Protein AF-A0A6G5QHL6-F1 (afdb_monomer)

Organism: NCBI:txid1032067

Sequence (136 aa):
MRKFLFFAIFVSAFGFDIDDLDKGMDALRKEDYKTAFEIFHIGCEADDALACEELGMMYVNNEVPSELDAREQKAKIGLEYFLKSCEKLEYMNACDDIVSLKGEFMPLFGAEIFNRASKKYDELLTEFKSDTNTSE

Radius of gyration: 18.55 Å; Cα contacts (8 Å, |Δi|>4): 156; chains: 1; bounding box: 38×49×66 Å

Mean predicted aligned error: 6.66 Å

Solvent-accessible surface area (backbone atoms only — not comparable to full-atom values): 7475 Å² total; per-residue (Å²): 140,80,88,77,73,84,81,73,84,73,88,64,84,71,63,80,48,70,71,53,53,52,51,19,56,54,25,45,77,68,68,36,34,68,60,16,48,54,41,19,48,53,24,31,74,70,67,34,36,65,26,17,29,55,45,11,49,32,24,55,71,65,50,55,49,59,92,84,51,73,68,78,64,39,46,59,56,10,52,51,30,16,45,44,12,20,66,77,54,63,31,56,66,31,13,49,53,45,50,70,44,37,84,75,45,29,87,77,72,46,61,64,70,40,54,51,26,50,54,47,35,56,50,53,54,51,52,56,52,52,58,64,68,72,77,118

Nearest PDB structures (foldseek):
  7v1k-assembly1_A-2  TM=5.326E-01  e=8.240E-01  Homo sapiens
  7wzb-assembly1_B  TM=4.765E-01  e=1.810E+00  Salmonella enterica subsp. enterica serovar Typhimurium str. LT2
  1hz4-assembly1_A  TM=5.324E-01  e=4.605E+00  Escherichia coli
  2q00-assembly2_B  TM=2.715E-01  e=1.221E+00  Saccharolobus solfataricus P2

pLDDT: mean 91.01, std 14.58, range [48.0, 98.75]

Secondary structure (DSSP, 8-state):
----------S------HHHHHHHHHHHHTT-HHHHHHHHHHHHHTT-HHHHHHHHHHHHTT-S-TTT---S-HHHHHHHHHHIIIIIS--HHHHHHHHHTHHHHHHHH-SHHHHHHHHHHHHHHHHHHHHHHS--

InterPro domains:
  IPR011990 Tetratricopeptide-like helical domain superfamily [G3DSA:1.25.40.10] (19-102)

Foldseek 3Di:
DDDPDDPDDDPDPPQLDPVLVVVLVVCVVVLVLVSNLVSLVSNVVSVNLSSLLVNLVCLLVVSRDCVRPVDPPSNVVSLVSLLCSCPVVVNLVSLVVNCVCCVPCCVPPNCVSNVSSVVSNVVSVVVVVVVVVVVD

Structure (mmCIF, N/CA/C/O backbone):
data_AF-A0A6G5QHL6-F1
#
_entry.id   AF-A0A6G5QHL6-F1
#
loop_
_atom_site.group_PDB
_atom_site.id
_atom_site.type_symbol
_atom_site.label_atom_id
_atom_site.label_alt_id
_atom_site.label_comp_id
_atom_site.label_asym_id
_atom_site.label_entity_id
_atom_site.label_seq_id
_atom_site.pdbx_PDB_ins_code
_atom_site.Cartn_x
_atom_site.Cartn_y
_atom_site.Cartn_z
_atom_site.occupancy
_atom_site.B_iso_or_equiv
_atom_site.auth_seq_id
_atom_site.auth_comp_id
_atom_site.auth_asym_id
_atom_site.auth_atom_id
_atom_site.pdbx_PDB_model_num
ATOM 1 N N . MET A 1 1 ? -24.932 -30.766 -36.523 1.00 55.78 1 MET A N 1
ATOM 2 C CA . MET A 1 1 ? -23.502 -30.454 -36.766 1.00 55.78 1 MET A CA 1
ATOM 3 C C . MET A 1 1 ? -23.428 -29.012 -37.232 1.00 55.78 1 MET A C 1
ATOM 5 O O . MET A 1 1 ? -23.920 -28.712 -38.305 1.00 55.78 1 MET A O 1
ATOM 9 N N . ARG A 1 2 ? -23.111 -28.073 -36.344 1.00 50.34 2 ARG A N 1
ATOM 10 C CA . ARG A 1 2 ? -21.772 -27.490 -36.150 1.00 50.34 2 ARG A CA 1
ATOM 11 C C . ARG A 1 2 ? -21.767 -26.914 -34.724 1.00 50.34 2 ARG A C 1
ATOM 13 O O . ARG A 1 2 ? -22.441 -25.932 -34.467 1.00 50.34 2 ARG A O 1
ATOM 20 N N . LYS A 1 3 ? -21.344 -27.691 -33.720 1.00 48.00 3 LYS A N 1
ATOM 21 C CA . LYS A 1 3 ? -20.022 -27.556 -33.075 1.00 48.00 3 LYS A CA 1
ATOM 22 C C . LYS A 1 3 ? -19.545 -26.094 -33.000 1.00 48.00 3 LYS A C 1
ATOM 24 O O . LYS A 1 3 ? -18.597 -25.726 -33.679 1.00 48.00 3 LYS A O 1
ATOM 29 N N . PHE A 1 4 ? -20.213 -25.293 -32.180 1.00 56.31 4 PHE A N 1
ATOM 30 C CA . PHE A 1 4 ? -19.563 -24.235 -31.405 1.00 56.31 4 PHE A CA 1
ATOM 31 C C . PHE A 1 4 ? -19.629 -24.725 -29.954 1.00 56.31 4 PHE A C 1
ATOM 33 O O . PHE A 1 4 ? -20.660 -24.620 -29.306 1.00 56.31 4 PHE A O 1
ATOM 40 N N . LEU A 1 5 ? -18.789 -25.706 -29.611 1.00 59.00 5 LEU A N 1
ATOM 41 C CA . LEU A 1 5 ? -17.604 -25.472 -28.782 1.00 59.00 5 LEU A CA 1
ATOM 42 C C . LEU A 1 5 ? -17.936 -24.551 -27.607 1.00 59.00 5 LEU A C 1
ATOM 44 O O . LEU A 1 5 ? -17.841 -23.333 -27.693 1.00 59.00 5 LEU A O 1
ATOM 48 N N . PHE A 1 6 ? -18.347 -25.210 -26.526 1.00 52.62 6 PHE A N 1
ATOM 49 C CA . PHE A 1 6 ? -18.100 -24.803 -25.155 1.00 52.62 6 PHE A CA 1
ATOM 50 C C . PHE A 1 6 ? -16.784 -24.014 -25.045 1.00 52.62 6 PHE A C 1
ATOM 52 O O . PHE A 1 6 ? -15.709 -24.593 -25.155 1.00 52.62 6 PHE A O 1
ATOM 59 N N . PHE A 1 7 ? -16.881 -22.716 -24.789 1.00 52.66 7 PHE A N 1
ATOM 60 C CA . PHE A 1 7 ? -15.946 -22.024 -23.902 1.00 52.66 7 PHE A CA 1
ATOM 61 C C . PHE A 1 7 ? -16.767 -21.486 -22.729 1.00 52.66 7 PHE A C 1
ATOM 63 O O . PHE A 1 7 ? -16.865 -20.293 -22.473 1.00 52.66 7 PHE A O 1
ATOM 70 N N . ALA A 1 8 ? -17.457 -22.406 -22.060 1.00 52.03 8 ALA A N 1
ATOM 71 C CA . ALA A 1 8 ? -17.741 -22.216 -20.656 1.00 52.03 8 ALA A CA 1
ATOM 72 C C . ALA A 1 8 ? -16.481 -22.660 -19.898 1.00 52.03 8 ALA A C 1
ATOM 74 O O . ALA A 1 8 ? -15.965 -23.739 -20.194 1.00 52.03 8 ALA A O 1
ATOM 75 N N . ILE A 1 9 ? -16.110 -21.877 -18.877 1.00 55.78 9 ILE A N 1
ATOM 76 C CA . ILE A 1 9 ? -15.130 -22.179 -17.814 1.00 55.78 9 ILE A CA 1
ATOM 77 C C . ILE A 1 9 ? -13.668 -22.107 -18.327 1.00 55.78 9 ILE A C 1
ATOM 79 O O . ILE A 1 9 ? -13.289 -22.845 -19.222 1.00 55.78 9 ILE A O 1
ATOM 83 N N . PHE A 1 10 ? -12.775 -21.212 -17.901 1.00 49.81 10 PHE A N 1
ATOM 84 C CA . PHE A 1 10 ? -12.456 -20.689 -16.573 1.00 49.81 10 PHE A CA 1
ATOM 85 C C . PHE A 1 10 ? -12.072 -19.196 -16.717 1.00 49.81 10 PHE A C 1
ATOM 87 O O . PHE A 1 10 ? -10.950 -18.899 -17.114 1.00 49.81 10 PHE A O 1
ATOM 94 N N . VAL A 1 11 ? -12.927 -18.235 -16.340 1.00 52.75 11 VAL A N 1
ATOM 95 C CA . VAL A 1 11 ? -12.350 -17.131 -15.548 1.00 52.75 11 VAL A CA 1
ATOM 96 C C . VAL A 1 11 ? -12.133 -17.820 -14.229 1.00 52.75 11 VAL A C 1
ATOM 98 O O . VAL A 1 11 ? -13.090 -18.111 -13.513 1.00 52.75 11 VAL A O 1
ATOM 101 N N . SER A 1 12 ? -10.924 -18.316 -14.041 1.00 48.28 12 SER A N 1
ATOM 102 C CA . SER A 1 12 ? -10.583 -18.996 -12.825 1.00 48.28 12 SER A CA 1
ATOM 103 C C . SER A 1 12 ? -10.869 -18.053 -11.677 1.00 48.28 12 SER A C 1
ATOM 105 O O . SER A 1 12 ? -10.119 -17.115 -11.441 1.00 48.28 12 SER A O 1
ATOM 107 N N . ALA A 1 13 ? -11.905 -18.375 -10.918 1.00 50.97 13 ALA A N 1
ATOM 108 C CA . ALA A 1 13 ? -11.944 -18.123 -9.493 1.00 50.97 13 ALA A CA 1
ATOM 109 C C . ALA A 1 13 ? -10.834 -18.936 -8.781 1.00 50.97 13 ALA A C 1
ATOM 111 O O . ALA A 1 13 ? -11.088 -19.596 -7.780 1.00 50.97 13 ALA A O 1
ATOM 112 N N . PHE A 1 14 ? -9.611 -18.932 -9.325 1.00 60.94 14 PHE A N 1
ATOM 113 C CA . PHE A 1 14 ? -8.409 -19.045 -8.519 1.00 60.94 14 PHE A CA 1
ATOM 114 C C . PHE A 1 14 ? -8.312 -17.648 -7.912 1.00 60.94 14 PHE A C 1
ATOM 116 O O . PHE A 1 14 ? -7.844 -16.717 -8.562 1.00 60.94 14 PHE A O 1
ATOM 123 N N . GLY A 1 15 ? -8.996 -17.465 -6.780 1.00 77.25 15 GLY A N 1
ATOM 124 C CA . GLY A 1 15 ? -8.894 -16.230 -6.018 1.00 77.25 15 GLY A CA 1
ATOM 125 C C . GLY A 1 15 ? -7.435 -16.002 -5.649 1.00 77.25 15 GLY A C 1
ATOM 126 O O . GLY A 1 15 ? -6.673 -16.962 -5.566 1.00 77.25 15 GLY A O 1
ATOM 127 N N . PHE A 1 16 ? -7.070 -14.741 -5.456 1.00 90.25 16 PHE A N 1
ATOM 128 C CA . PHE A 1 16 ? -5.804 -14.417 -4.819 1.00 90.25 16 PHE A CA 1
ATOM 129 C C . PHE A 1 16 ? -5.750 -15.127 -3.460 1.00 90.25 16 PHE A C 1
ATOM 131 O O . PHE A 1 16 ? -6.724 -15.077 -2.701 1.00 90.25 16 PHE A O 1
ATOM 138 N N . ASP A 1 17 ? -4.663 -15.840 -3.192 1.00 93.38 17 ASP A N 1
ATOM 139 C CA . ASP A 1 17 ? -4.479 -16.613 -1.969 1.00 93.38 17 ASP A CA 1
ATOM 140 C C . ASP A 1 17 ? -3.127 -16.311 -1.303 1.00 93.38 17 ASP A C 1
ATOM 142 O O . ASP A 1 17 ? -2.354 -15.456 -1.740 1.00 93.38 17 ASP A O 1
ATOM 146 N N . ILE A 1 18 ? -2.858 -17.005 -0.197 1.00 94.06 18 ILE A N 1
ATOM 147 C CA . ILE A 1 18 ? -1.632 -16.823 0.588 1.00 94.06 18 ILE A CA 1
ATOM 148 C C . ILE A 1 18 ? -0.388 -17.209 -0.231 1.00 94.06 18 ILE A C 1
ATOM 150 O O . ILE A 1 18 ? 0.648 -16.565 -0.084 1.00 94.06 18 ILE A O 1
ATOM 154 N N . ASP A 1 19 ? -0.482 -18.197 -1.131 1.00 95.88 19 ASP A N 1
ATOM 155 C CA . ASP A 1 19 ? 0.656 -18.615 -1.959 1.00 95.88 19 ASP A CA 1
ATOM 156 C C . ASP A 1 19 ? 1.035 -17.510 -2.958 1.00 95.88 19 ASP A C 1
ATOM 158 O O . ASP A 1 19 ? 2.209 -17.347 -3.301 1.00 95.88 19 ASP A O 1
ATOM 162 N N . ASP A 1 20 ? 0.057 -16.752 -3.457 1.00 97.00 20 ASP A N 1
ATOM 163 C CA . ASP A 1 20 ? 0.309 -15.587 -4.304 1.00 97.00 20 ASP A CA 1
ATOM 164 C C . ASP A 1 20 ? 0.941 -14.435 -3.518 1.00 97.00 20 ASP A C 1
ATOM 166 O O . ASP A 1 20 ? 1.916 -13.849 -4.000 1.00 97.00 20 ASP A O 1
ATOM 170 N N . LEU A 1 21 ? 0.477 -14.162 -2.294 1.00 97.25 21 LEU A N 1
ATOM 171 C CA . LEU A 1 21 ? 1.113 -13.174 -1.416 1.00 97.25 21 LEU A CA 1
ATOM 172 C C . LEU A 1 21 ? 2.582 -13.536 -1.137 1.00 97.25 21 LEU A C 1
ATOM 174 O O . LEU A 1 21 ? 3.467 -12.696 -1.313 1.00 97.25 21 LEU A O 1
ATOM 178 N N . ASP A 1 22 ? 2.863 -14.799 -0.802 1.00 98.25 22 ASP A N 1
ATOM 179 C CA . ASP A 1 22 ? 4.221 -15.296 -0.560 1.00 98.25 22 ASP A CA 1
ATOM 180 C C . ASP A 1 22 ? 5.128 -15.113 -1.788 1.00 98.25 22 ASP A C 1
ATOM 182 O O . ASP A 1 22 ? 6.284 -14.699 -1.656 1.00 98.25 22 ASP A O 1
ATOM 186 N N . LYS A 1 23 ? 4.611 -15.351 -3.004 1.00 98.38 23 LYS A N 1
ATOM 187 C CA . LYS A 1 23 ? 5.352 -15.087 -4.253 1.00 98.38 23 LYS A CA 1
ATOM 188 C C . LYS A 1 23 ? 5.663 -13.601 -4.429 1.00 98.38 23 LYS A C 1
ATOM 190 O O . LYS A 1 23 ? 6.764 -13.275 -4.877 1.00 98.38 23 LYS A O 1
ATOM 195 N N . GLY A 1 24 ? 4.723 -12.719 -4.090 1.00 98.31 24 GLY A N 1
ATOM 196 C CA . GLY A 1 24 ? 4.923 -11.269 -4.116 1.00 98.31 24 GLY A CA 1
ATOM 197 C C . GLY A 1 24 ? 6.046 -10.841 -3.174 1.00 98.31 24 GLY A C 1
ATOM 198 O O . GLY A 1 24 ? 6.998 -10.185 -3.602 1.00 98.31 24 GLY A O 1
ATOM 199 N N . MET A 1 25 ? 6.008 -11.311 -1.925 1.00 98.56 25 MET A N 1
ATOM 200 C CA . MET A 1 25 ? 7.048 -11.040 -0.923 1.00 98.56 25 MET A CA 1
ATOM 201 C C . MET A 1 25 ? 8.414 -11.603 -1.329 1.00 98.56 25 MET A C 1
ATOM 203 O O . MET A 1 25 ? 9.456 -10.976 -1.121 1.00 98.56 25 MET A O 1
ATOM 207 N N . ASP A 1 26 ? 8.432 -12.788 -1.937 1.00 98.75 26 ASP A N 1
ATOM 208 C CA . ASP A 1 26 ? 9.642 -13.404 -2.475 1.00 98.75 26 ASP A CA 1
ATOM 209 C C . ASP A 1 26 ? 10.250 -12.614 -3.636 1.00 98.75 26 ASP A C 1
ATOM 211 O O . ASP A 1 26 ? 11.480 -12.533 -3.731 1.00 98.75 26 ASP A O 1
ATOM 215 N N . ALA A 1 27 ? 9.417 -12.061 -4.519 1.00 98.75 27 ALA A N 1
ATOM 216 C CA . ALA A 1 27 ? 9.857 -11.182 -5.596 1.00 98.75 27 ALA A CA 1
ATOM 217 C C . ALA A 1 27 ? 10.434 -9.878 -5.030 1.00 98.75 27 ALA A C 1
ATOM 219 O O . ALA A 1 27 ? 11.543 -9.493 -5.404 1.00 98.75 27 ALA A O 1
ATOM 220 N N . LEU A 1 28 ? 9.751 -9.271 -4.053 1.00 98.06 28 LEU A N 1
ATOM 221 C CA . LEU A 1 28 ? 10.188 -8.040 -3.396 1.00 98.06 28 LEU A CA 1
ATOM 222 C C . LEU A 1 28 ? 11.569 -8.204 -2.742 1.00 98.06 28 LEU A C 1
ATOM 224 O O . LEU A 1 28 ? 12.482 -7.423 -2.996 1.00 98.06 28 LEU A O 1
ATOM 228 N N . ARG A 1 29 ? 11.781 -9.295 -1.993 1.00 98.31 29 ARG A N 1
ATOM 229 C CA . ARG A 1 29 ? 13.070 -9.616 -1.345 1.00 98.31 29 ARG A CA 1
ATOM 230 C C . ARG A 1 29 ? 14.219 -9.836 -2.334 1.00 98.31 29 ARG A C 1
ATOM 232 O O . ARG A 1 29 ? 15.384 -9.727 -1.960 1.00 98.31 29 ARG A O 1
ATOM 239 N N . LYS A 1 30 ? 13.902 -10.211 -3.573 1.00 98.56 30 LYS A N 1
ATOM 240 C CA . LYS A 1 30 ? 14.869 -10.397 -4.665 1.00 98.56 30 LYS A CA 1
ATOM 241 C C . LYS A 1 30 ? 15.058 -9.129 -5.502 1.00 98.56 30 LYS A C 1
ATOM 243 O O . LYS A 1 30 ? 15.738 -9.205 -6.521 1.00 98.56 30 LYS A O 1
ATOM 248 N N . GLU A 1 31 ? 14.461 -8.009 -5.090 1.00 97.94 31 GLU A N 1
ATOM 249 C CA . GLU A 1 31 ? 14.418 -6.744 -5.835 1.00 97.94 31 GLU A CA 1
ATOM 250 C C . GLU A 1 31 ? 13.771 -6.889 -7.228 1.00 97.94 31 GLU A C 1
ATOM 252 O O . GLU A 1 31 ? 13.982 -6.071 -8.125 1.00 97.94 31 GLU A O 1
ATOM 257 N N . ASP A 1 32 ? 12.942 -7.921 -7.427 1.00 98.56 32 ASP A N 1
ATOM 258 C CA . ASP A 1 32 ? 12.103 -8.067 -8.616 1.00 98.56 32 ASP A CA 1
ATOM 259 C C . ASP A 1 32 ? 10.806 -7.271 -8.428 1.00 98.56 32 ASP A C 1
ATOM 261 O O . ASP A 1 32 ? 9.703 -7.808 -8.292 1.00 98.56 32 ASP A O 1
ATOM 265 N N . TYR A 1 33 ? 10.963 -5.947 -8.391 1.00 98.56 33 TYR A N 1
ATOM 266 C CA . TYR A 1 33 ? 9.873 -5.011 -8.124 1.00 98.56 33 TYR A CA 1
ATOM 267 C C . TYR A 1 33 ? 8.757 -5.082 -9.159 1.00 98.56 33 TYR A C 1
ATOM 269 O O . TYR A 1 33 ? 7.607 -4.791 -8.850 1.00 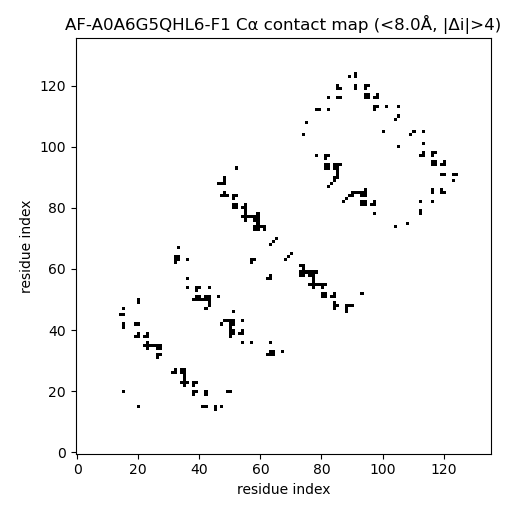98.56 33 TYR A O 1
ATOM 277 N N . LYS A 1 34 ? 9.070 -5.482 -10.395 1.00 98.56 34 LYS A N 1
ATOM 278 C CA . LYS A 1 34 ? 8.049 -5.636 -11.425 1.00 98.56 34 LYS A CA 1
ATOM 279 C C . LYS A 1 34 ? 7.105 -6.784 -11.090 1.00 98.56 34 LYS A C 1
ATOM 281 O O . LYS A 1 34 ? 5.893 -6.588 -11.098 1.00 98.56 34 LYS A O 1
ATOM 286 N N . THR A 1 35 ? 7.658 -7.951 -10.775 1.00 98.38 35 THR A N 1
ATOM 287 C CA . THR A 1 35 ? 6.854 -9.118 -10.406 1.00 98.38 35 THR A CA 1
ATOM 288 C C . THR A 1 35 ? 6.088 -8.867 -9.107 1.00 98.38 35 THR A C 1
ATOM 290 O O . THR A 1 35 ? 4.897 -9.161 -9.043 1.00 98.38 35 THR A O 1
ATOM 293 N N . ALA A 1 36 ? 6.733 -8.268 -8.097 1.00 98.75 36 ALA A N 1
ATOM 294 C CA . ALA A 1 36 ? 6.073 -7.909 -6.840 1.00 98.75 36 ALA A CA 1
ATOM 295 C C . ALA A 1 36 ? 4.879 -6.967 -7.072 1.00 98.75 36 ALA A C 1
ATOM 297 O O . ALA A 1 36 ? 3.770 -7.253 -6.623 1.00 98.75 36 ALA A O 1
ATOM 298 N N . PHE A 1 37 ? 5.079 -5.901 -7.858 1.00 98.62 37 PHE A N 1
ATOM 299 C CA . PHE A 1 37 ? 4.022 -4.953 -8.205 1.00 98.62 37 PHE A CA 1
ATOM 300 C C . PHE A 1 37 ? 2.838 -5.639 -8.887 1.00 98.62 37 PHE A C 1
ATOM 302 O O . PHE A 1 37 ? 1.698 -5.418 -8.492 1.00 98.62 37 PHE A O 1
ATOM 309 N N . GLU A 1 38 ? 3.088 -6.471 -9.903 1.00 98.06 38 GLU A N 1
ATOM 310 C CA . GLU A 1 38 ? 2.022 -7.160 -10.638 1.00 98.06 38 GLU A CA 1
ATOM 311 C C . GLU A 1 38 ? 1.190 -8.061 -9.709 1.00 98.06 38 GLU A C 1
ATOM 313 O O . GLU A 1 38 ? -0.040 -8.037 -9.774 1.00 98.06 38 GLU A O 1
ATOM 318 N N . ILE A 1 39 ? 1.844 -8.800 -8.807 1.00 98.44 39 ILE A N 1
ATOM 319 C CA . ILE A 1 39 ? 1.182 -9.689 -7.844 1.00 98.44 39 ILE A CA 1
ATOM 320 C C . ILE A 1 39 ? 0.343 -8.893 -6.841 1.00 98.44 39 ILE A C 1
ATOM 322 O O . ILE A 1 39 ? -0.855 -9.151 -6.711 1.00 98.44 39 ILE A O 1
ATOM 326 N N . PHE A 1 40 ? 0.934 -7.909 -6.158 1.00 98.62 40 PHE A N 1
ATOM 327 C CA . PHE A 1 40 ? 0.215 -7.134 -5.144 1.00 98.62 40 PHE A CA 1
ATOM 328 C C . PHE A 1 40 ? -0.889 -6.268 -5.753 1.00 98.62 40 PHE A C 1
ATOM 330 O O . PHE A 1 40 ? -1.951 -6.113 -5.157 1.00 98.62 40 PHE A O 1
ATOM 337 N N . HIS A 1 41 ? -0.701 -5.766 -6.976 1.00 98.19 41 HIS A N 1
ATOM 338 C CA . HIS A 1 41 ? -1.759 -5.080 -7.709 1.00 98.19 41 HIS A CA 1
ATOM 339 C C . HIS A 1 41 ? -2.942 -6.010 -7.994 1.00 98.19 41 HIS A C 1
ATOM 341 O O . HIS A 1 41 ? -4.084 -5.627 -7.755 1.00 98.19 41 HIS A O 1
ATOM 347 N N . ILE A 1 42 ? -2.698 -7.238 -8.465 1.00 96.75 42 ILE A N 1
ATOM 348 C CA . ILE A 1 42 ? -3.767 -8.226 -8.683 1.00 96.75 42 ILE A CA 1
ATOM 349 C C . ILE A 1 42 ? -4.478 -8.564 -7.367 1.00 96.75 42 ILE A C 1
ATOM 351 O O . ILE A 1 42 ? -5.708 -8.560 -7.335 1.00 96.75 42 ILE A O 1
ATOM 355 N N . GLY A 1 43 ? -3.732 -8.812 -6.287 1.00 97.50 43 GLY A N 1
ATOM 356 C CA . GLY A 1 43 ? -4.316 -9.112 -4.978 1.00 97.50 43 GLY A CA 1
ATOM 357 C C . GLY A 1 43 ? -5.143 -7.958 -4.427 1.00 97.50 43 GLY A C 1
ATOM 358 O O . GLY A 1 43 ? -6.282 -8.150 -4.006 1.00 97.50 43 GLY A O 1
ATOM 359 N N . CYS A 1 44 ? -4.639 -6.730 -4.535 1.00 98.12 44 CYS A N 1
ATOM 360 C CA . CYS A 1 44 ? -5.382 -5.563 -4.090 1.00 98.12 44 CYS A CA 1
ATOM 361 C C . CYS A 1 44 ? -6.647 -5.321 -4.932 1.00 98.12 44 CYS A C 1
ATOM 363 O O . CYS A 1 44 ? -7.679 -4.917 -4.392 1.00 98.12 44 CYS A O 1
ATOM 365 N N . GLU A 1 45 ? -6.621 -5.577 -6.244 1.00 97.00 45 GLU A N 1
ATOM 366 C CA . GLU A 1 45 ? -7.825 -5.536 -7.093 1.00 97.00 45 GLU A CA 1
ATOM 367 C C . GLU A 1 45 ? -8.827 -6.649 -6.752 1.00 97.00 45 GLU A C 1
ATOM 369 O O . GLU A 1 45 ? -10.031 -6.472 -6.943 1.00 97.00 45 GLU A O 1
ATOM 374 N N . ALA A 1 46 ? -8.351 -7.758 -6.185 1.00 96.19 46 ALA A N 1
ATOM 375 C CA . ALA A 1 46 ? -9.173 -8.811 -5.597 1.00 96.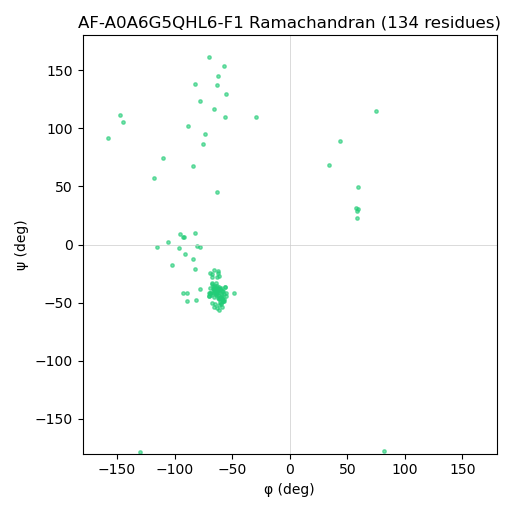19 46 ALA A CA 1
ATOM 376 C C . ALA A 1 46 ? -9.637 -8.502 -4.156 1.00 96.19 46 ALA A C 1
ATOM 378 O O . ALA A 1 46 ? -10.215 -9.376 -3.513 1.00 96.19 46 ALA A O 1
ATOM 379 N N . ASP A 1 47 ? -9.434 -7.268 -3.674 1.00 96.56 47 ASP A N 1
ATOM 380 C CA . ASP A 1 47 ? -9.774 -6.816 -2.320 1.00 96.56 47 ASP A CA 1
ATOM 381 C C . ASP A 1 47 ? -9.065 -7.617 -1.204 1.00 96.56 47 ASP A C 1
ATOM 383 O O . ASP A 1 47 ? -9.575 -7.733 -0.090 1.00 96.56 47 ASP A O 1
ATOM 387 N N . ASP A 1 48 ? -7.858 -8.125 -1.477 1.00 97.69 48 ASP A N 1
ATOM 388 C CA . ASP A 1 48 ? -6.972 -8.656 -0.441 1.00 97.69 48 ASP A CA 1
ATOM 389 C C . ASP A 1 48 ? -6.267 -7.514 0.308 1.00 97.69 48 ASP A C 1
ATOM 391 O O . ASP A 1 48 ? -5.605 -6.653 -0.285 1.00 97.69 48 ASP A O 1
ATOM 395 N N . ALA A 1 49 ? -6.436 -7.487 1.630 1.00 98.25 49 ALA A N 1
ATOM 396 C CA . ALA A 1 49 ? -5.962 -6.387 2.459 1.00 98.25 49 ALA A CA 1
ATOM 397 C C . ALA A 1 49 ? -4.434 -6.314 2.561 1.00 98.25 49 ALA A C 1
ATOM 399 O O . ALA A 1 49 ? -3.883 -5.209 2.544 1.00 98.25 49 ALA A O 1
ATOM 400 N N . LEU A 1 50 ? -3.769 -7.470 2.631 1.00 98.31 50 LEU A N 1
ATOM 401 C CA . LEU A 1 50 ? -2.313 -7.567 2.732 1.00 98.31 50 LEU A CA 1
ATOM 402 C C . LEU A 1 50 ? -1.669 -7.145 1.414 1.00 98.31 50 LEU A C 1
ATOM 404 O O . LEU A 1 50 ? -0.767 -6.320 1.401 1.00 98.31 50 LEU A O 1
ATOM 408 N N . ALA A 1 51 ? -2.203 -7.603 0.284 1.00 98.56 51 ALA A N 1
ATOM 409 C CA . ALA A 1 51 ? -1.734 -7.166 -1.025 1.00 98.56 51 ALA A CA 1
ATOM 410 C C . ALA A 1 51 ? -1.902 -5.649 -1.233 1.00 98.56 51 ALA A C 1
ATOM 412 O O . ALA A 1 51 ? -1.032 -5.006 -1.819 1.00 98.56 51 ALA A O 1
ATOM 413 N N . CYS A 1 52 ? -2.998 -5.051 -0.748 1.00 98.75 52 CYS A N 1
ATOM 414 C CA . CYS A 1 52 ? -3.156 -3.595 -0.786 1.00 98.75 52 CYS A CA 1
ATOM 415 C C . CYS A 1 52 ? -2.147 -2.860 0.107 1.00 98.75 52 CYS A C 1
ATOM 417 O O . CYS A 1 52 ? -1.663 -1.800 -0.286 1.00 98.75 52 CYS A O 1
ATOM 419 N N . GLU A 1 53 ? -1.846 -3.389 1.293 1.00 98.75 53 GLU A N 1
ATOM 420 C CA . GLU A 1 53 ? -0.835 -2.820 2.189 1.00 98.75 53 GLU A CA 1
ATOM 421 C C . GLU A 1 53 ? 0.563 -2.906 1.558 1.00 98.75 53 GLU A C 1
ATOM 423 O O . GLU A 1 53 ? 1.215 -1.875 1.401 1.00 98.75 53 GLU A O 1
ATOM 428 N N . GLU A 1 54 ? 0.983 -4.075 1.077 1.00 98.69 54 GLU A N 1
ATOM 429 C CA . GLU A 1 54 ? 2.296 -4.259 0.444 1.00 98.69 54 GLU A CA 1
ATOM 430 C C . GLU A 1 54 ? 2.466 -3.391 -0.811 1.00 98.69 54 GLU A C 1
ATOM 432 O O . GLU A 1 54 ? 3.507 -2.764 -1.021 1.00 98.69 54 GLU A O 1
ATOM 437 N N . LEU A 1 55 ? 1.412 -3.243 -1.623 1.00 98.69 55 LEU A N 1
ATOM 438 C CA . LEU A 1 55 ? 1.434 -2.297 -2.737 1.00 98.69 55 LEU A CA 1
ATOM 439 C C . LEU A 1 55 ? 1.613 -0.850 -2.247 1.00 98.69 55 LEU A C 1
ATOM 441 O O . LEU A 1 55 ? 2.363 -0.080 -2.852 1.00 98.69 55 LEU A O 1
ATOM 445 N N . GLY A 1 56 ? 0.959 -0.481 -1.143 1.00 98.50 56 GLY A N 1
ATOM 446 C CA . GLY A 1 56 ? 1.144 0.803 -0.470 1.00 98.50 56 GLY A CA 1
ATOM 447 C C . GLY A 1 56 ? 2.596 1.047 -0.048 1.00 98.50 56 GLY A C 1
ATOM 448 O O . GLY A 1 56 ? 3.157 2.104 -0.366 1.00 98.50 56 GLY A O 1
ATOM 449 N N . MET A 1 57 ? 3.224 0.045 0.576 1.00 98.56 57 MET A N 1
ATOM 450 C CA . MET A 1 57 ? 4.636 0.066 0.977 1.00 98.56 57 MET A CA 1
ATOM 451 C C . MET A 1 57 ? 5.557 0.282 -0.222 1.00 98.56 57 MET A C 1
ATOM 453 O O . MET A 1 57 ? 6.397 1.184 -0.189 1.00 98.56 57 MET A O 1
ATOM 457 N N . MET A 1 58 ? 5.343 -0.444 -1.323 1.00 98.62 58 MET A N 1
ATOM 458 C CA . MET A 1 58 ? 6.150 -0.276 -2.536 1.00 98.62 58 MET A CA 1
ATOM 459 C C . MET A 1 58 ? 6.112 1.159 -3.077 1.00 98.62 58 MET A C 1
ATOM 461 O O . MET A 1 58 ? 7.125 1.700 -3.532 1.00 98.62 58 MET A O 1
ATOM 465 N N . TYR A 1 59 ? 4.944 1.805 -3.050 1.00 98.56 59 TYR A N 1
ATOM 466 C CA . TYR A 1 59 ? 4.800 3.192 -3.493 1.00 98.56 59 TYR A CA 1
ATOM 467 C C . TYR A 1 59 ? 5.498 4.184 -2.554 1.00 98.56 59 TYR A C 1
ATOM 469 O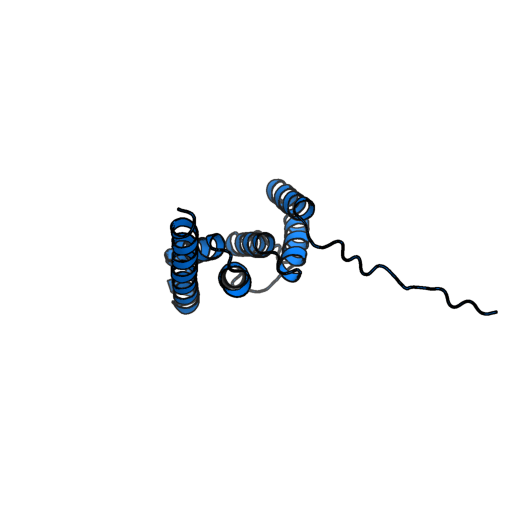 O . TYR A 1 59 ? 6.145 5.117 -3.038 1.00 98.56 59 TYR A O 1
ATOM 477 N N . VAL A 1 60 ? 5.393 3.994 -1.235 1.00 97.75 60 VAL A N 1
ATOM 478 C CA . VAL A 1 60 ? 6.066 4.844 -0.234 1.00 97.75 60 VAL A CA 1
ATOM 479 C C . VAL A 1 60 ? 7.586 4.708 -0.318 1.00 97.75 60 VAL A C 1
ATOM 481 O O . VAL A 1 60 ? 8.292 5.717 -0.306 1.00 97.75 60 VAL A O 1
ATOM 484 N N . ASN A 1 61 ? 8.086 3.490 -0.519 1.00 96.50 61 ASN A N 1
ATOM 485 C CA . ASN A 1 61 ? 9.515 3.204 -0.630 1.00 96.50 61 ASN A CA 1
ATOM 486 C C . ASN A 1 61 ? 10.114 3.564 -2.002 1.00 96.50 61 ASN A C 1
ATOM 488 O O . ASN A 1 61 ? 11.321 3.436 -2.201 1.00 96.50 61 ASN A O 1
ATOM 492 N N . ASN A 1 62 ? 9.304 4.052 -2.951 1.00 95.94 62 ASN A N 1
ATOM 493 C CA . ASN A 1 62 ? 9.692 4.289 -4.349 1.00 95.94 62 ASN A CA 1
ATOM 494 C C . ASN A 1 62 ? 10.224 3.034 -5.071 1.00 95.94 62 ASN A C 1
ATOM 496 O O . ASN A 1 62 ? 11.044 3.137 -5.983 1.00 95.94 62 ASN A O 1
ATOM 500 N N . GLU A 1 63 ? 9.726 1.861 -4.697 1.00 97.88 63 GLU A N 1
ATOM 501 C CA . GLU A 1 63 ? 10.098 0.570 -5.282 1.00 97.88 63 GLU A CA 1
ATOM 502 C C . GLU A 1 63 ? 9.333 0.289 -6.580 1.00 97.88 63 GLU A C 1
ATOM 504 O O . GLU A 1 63 ? 9.800 -0.474 -7.420 1.00 97.88 63 GLU A O 1
ATOM 509 N N . VAL A 1 64 ? 8.184 0.941 -6.800 1.00 98.06 64 VAL A N 1
ATOM 510 C CA . VAL A 1 64 ? 7.416 0.810 -8.049 1.00 98.06 64 VAL A CA 1
ATOM 511 C C . VAL A 1 64 ? 8.218 1.390 -9.224 1.00 98.06 64 VAL A C 1
ATOM 513 O O . VAL A 1 64 ? 8.446 2.606 -9.243 1.00 98.06 64 VAL A O 1
ATOM 516 N N . PRO A 1 65 ? 8.607 0.595 -10.239 1.00 95.38 65 PRO A N 1
ATOM 517 C CA . PRO A 1 65 ? 9.333 1.096 -11.406 1.00 95.38 65 PRO A CA 1
ATOM 518 C C . PRO A 1 65 ? 8.511 2.119 -12.202 1.00 95.38 65 PRO A C 1
ATOM 520 O O . PRO A 1 65 ? 7.287 2.008 -12.312 1.00 95.38 65 PRO A O 1
ATOM 523 N N . SER A 1 66 ? 9.166 3.133 -12.773 1.00 94.44 66 SER A N 1
ATOM 524 C CA . SER A 1 66 ? 8.478 4.185 -13.542 1.00 94.44 66 SER A CA 1
ATOM 525 C C . SER A 1 66 ? 7.829 3.662 -14.824 1.00 94.44 66 SER A C 1
ATOM 527 O O . SER A 1 66 ? 6.890 4.276 -15.324 1.00 94.44 66 SER A O 1
ATOM 529 N N . GLU A 1 67 ? 8.291 2.522 -15.343 1.00 96.31 67 GLU A N 1
ATOM 530 C CA . GLU A 1 67 ? 7.703 1.851 -16.500 1.00 96.31 67 GLU A CA 1
ATOM 531 C C . GLU A 1 67 ? 6.325 1.246 -16.200 1.00 96.31 67 GLU A C 1
ATOM 533 O O . GLU A 1 67 ? 5.533 1.066 -17.125 1.00 96.31 67 GLU A O 1
ATOM 538 N N . LEU A 1 68 ? 6.039 0.928 -14.932 1.00 95.50 68 LEU A N 1
ATOM 539 C CA . LEU A 1 68 ? 4.736 0.421 -14.490 1.00 95.50 68 LEU A CA 1
ATOM 540 C C . LEU A 1 68 ? 3.808 1.563 -14.098 1.00 95.50 68 LEU A C 1
ATOM 542 O O . LEU A 1 68 ? 2.629 1.559 -14.449 1.00 95.50 68 LEU A O 1
ATOM 546 N N . ASP A 1 69 ? 4.355 2.559 -13.403 1.00 93.94 69 ASP A N 1
ATOM 547 C CA . ASP A 1 69 ? 3.613 3.743 -13.009 1.00 93.94 69 ASP A CA 1
ATOM 548 C C . ASP A 1 69 ? 4.508 4.986 -12.963 1.00 93.94 69 ASP A C 1
ATOM 550 O O . ASP A 1 69 ? 5.382 5.144 -12.102 1.00 93.94 69 ASP A O 1
ATOM 554 N N . ALA A 1 70 ? 4.250 5.888 -13.909 1.00 93.75 70 ALA A N 1
ATOM 555 C CA . ALA A 1 70 ? 4.958 7.151 -14.074 1.00 93.75 70 ALA A CA 1
ATOM 556 C C . ALA A 1 70 ? 4.289 8.323 -13.335 1.00 93.75 70 ALA A C 1
ATOM 558 O O . ALA A 1 70 ? 4.687 9.472 -13.534 1.00 93.75 70 ALA A O 1
ATOM 559 N N . ARG A 1 71 ? 3.248 8.079 -12.526 1.00 93.06 71 ARG A N 1
ATOM 560 C CA . ARG A 1 71 ? 2.610 9.139 -11.740 1.00 93.06 71 ARG A CA 1
ATOM 561 C C . ARG A 1 71 ? 3.595 9.737 -10.733 1.00 93.06 71 ARG A C 1
ATOM 563 O O . ARG A 1 71 ? 4.332 9.035 -10.041 1.00 93.06 71 ARG A O 1
ATOM 570 N N . GLU A 1 72 ? 3.558 11.061 -10.641 1.00 87.75 72 GLU A N 1
ATOM 571 C CA . GLU A 1 72 ? 4.272 11.828 -9.622 1.00 87.75 72 GLU A CA 1
ATOM 572 C C . GLU A 1 72 ? 3.645 11.620 -8.232 1.00 87.75 72 GLU A C 1
ATOM 574 O O . GLU A 1 72 ? 2.483 11.232 -8.117 1.00 87.75 72 GLU A O 1
ATOM 579 N N . GLN A 1 73 ? 4.394 11.940 -7.169 1.00 91.69 73 GLN A N 1
ATOM 580 C CA . GLN A 1 73 ? 3.952 11.800 -5.767 1.00 91.69 73 GLN A CA 1
ATOM 581 C C . GLN A 1 73 ? 3.581 10.356 -5.381 1.00 91.69 73 GLN A C 1
ATOM 583 O O . GLN A 1 73 ? 2.537 10.116 -4.774 1.00 91.69 73 GLN A O 1
ATOM 588 N N . LYS A 1 74 ? 4.463 9.395 -5.683 1.00 95.44 74 LYS A N 1
ATOM 589 C CA . LYS A 1 74 ? 4.277 7.965 -5.373 1.00 95.44 74 LYS A CA 1
ATOM 590 C C . LYS A 1 74 ? 3.851 7.702 -3.929 1.00 95.44 74 LYS A C 1
ATOM 592 O O . LYS A 1 74 ? 2.890 6.976 -3.717 1.00 95.44 74 LYS A O 1
ATOM 597 N N . ALA A 1 75 ? 4.439 8.396 -2.957 1.00 96.31 75 ALA A N 1
ATOM 598 C CA . ALA A 1 75 ? 4.034 8.285 -1.555 1.00 96.31 75 ALA A CA 1
ATOM 599 C C . ALA A 1 75 ? 2.539 8.576 -1.311 1.00 96.31 75 ALA A C 1
ATOM 601 O O . ALA A 1 75 ? 1.913 7.906 -0.496 1.00 96.31 75 ALA A O 1
ATOM 602 N N . LYS A 1 76 ? 1.931 9.526 -2.037 1.00 97.44 76 LYS A N 1
ATOM 603 C CA . LYS A 1 76 ? 0.492 9.799 -1.917 1.00 97.44 76 LYS A CA 1
ATOM 604 C C . LYS A 1 76 ? -0.343 8.616 -2.409 1.00 97.44 76 LYS A C 1
ATOM 606 O O . LYS A 1 76 ? -1.321 8.260 -1.764 1.00 97.44 76 LYS A O 1
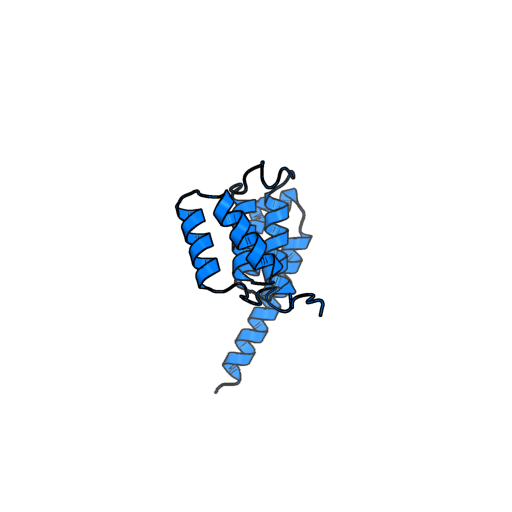ATOM 611 N N . ILE A 1 77 ? 0.066 8.003 -3.517 1.00 97.88 77 ILE A N 1
ATOM 612 C CA . ILE A 1 77 ? -0.575 6.797 -4.056 1.00 97.88 77 ILE A CA 1
ATOM 613 C C . ILE A 1 77 ? -0.450 5.649 -3.046 1.00 97.88 77 ILE A C 1
ATOM 615 O O . ILE A 1 77 ? -1.426 4.953 -2.786 1.00 97.88 77 ILE A O 1
ATOM 619 N N . GLY A 1 78 ? 0.720 5.498 -2.419 1.00 98.38 78 GLY A N 1
ATOM 620 C CA . GLY A 1 78 ? 0.936 4.498 -1.373 1.00 98.38 78 GLY A CA 1
ATOM 621 C C . GLY A 1 78 ? 0.003 4.682 -0.177 1.00 98.38 78 GLY A C 1
ATOM 622 O O . GLY A 1 78 ? -0.670 3.740 0.233 1.00 98.38 78 GLY A O 1
ATOM 623 N N . LEU A 1 79 ? -0.141 5.921 0.304 1.00 98.38 79 LEU A N 1
ATOM 624 C CA . LEU A 1 79 ? -1.106 6.254 1.356 1.00 98.38 79 LEU A CA 1
ATOM 625 C C . LEU A 1 79 ? -2.555 5.935 0.950 1.00 98.38 79 LEU A C 1
ATOM 627 O O . LEU A 1 79 ? -3.330 5.479 1.786 1.00 98.38 79 LEU A O 1
ATOM 631 N N . GLU A 1 80 ? -2.939 6.150 -0.312 1.00 98.25 80 GLU A N 1
ATOM 632 C CA . GLU A 1 80 ? -4.274 5.795 -0.818 1.00 98.25 80 GLU A CA 1
ATOM 633 C C . GLU A 1 80 ? -4.512 4.272 -0.815 1.00 98.25 80 GLU A C 1
ATOM 635 O O . GLU A 1 80 ? -5.608 3.832 -0.455 1.00 98.25 80 GLU A O 1
ATOM 640 N N . TYR A 1 81 ? -3.497 3.462 -1.141 1.00 98.75 81 TYR A N 1
ATOM 641 C CA . TYR A 1 81 ? -3.576 1.998 -1.048 1.00 98.75 81 TYR A CA 1
ATOM 642 C C . TYR A 1 81 ? -3.660 1.504 0.399 1.00 98.75 81 TYR A C 1
ATOM 644 O O . TYR A 1 81 ? -4.535 0.685 0.702 1.00 98.75 81 TYR A O 1
ATOM 652 N N . PHE A 1 82 ? -2.861 2.068 1.312 1.00 98.69 82 PHE A N 1
ATOM 653 C CA . PHE A 1 82 ? -3.034 1.804 2.742 1.00 98.69 82 PHE A CA 1
ATOM 654 C C . PHE A 1 82 ? -4.440 2.166 3.202 1.00 98.69 82 PHE A C 1
ATOM 656 O O . PHE A 1 82 ? -5.066 1.402 3.928 1.00 98.69 82 PHE A O 1
ATOM 663 N N . LEU A 1 83 ? -4.977 3.307 2.760 1.00 98.62 83 LEU A N 1
ATOM 664 C CA . LEU A 1 83 ? -6.297 3.758 3.192 1.00 98.62 83 LEU A CA 1
ATOM 665 C C . LEU A 1 83 ? -7.403 2.834 2.682 1.00 98.62 83 LEU A C 1
ATOM 667 O O . LEU A 1 83 ? -8.364 2.585 3.407 1.00 98.62 83 LEU A O 1
ATOM 671 N N . LYS A 1 84 ? -7.262 2.284 1.469 1.00 98.56 84 LYS A N 1
ATOM 672 C CA . LYS A 1 84 ? -8.147 1.225 0.969 1.00 98.56 84 LYS A CA 1
ATOM 673 C C . LYS A 1 84 ? -8.091 0.000 1.888 1.00 98.56 84 LYS A C 1
ATOM 675 O O . LYS A 1 84 ? -9.148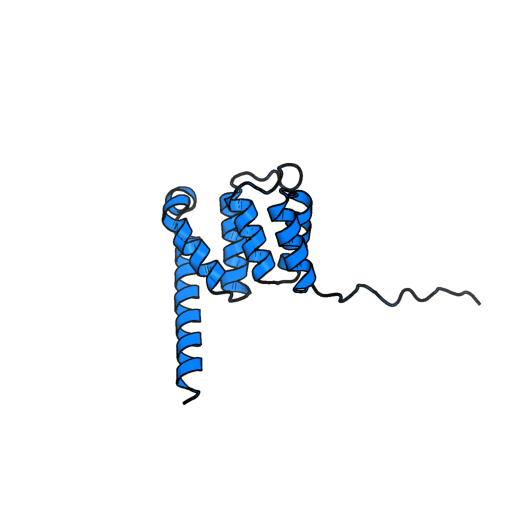 -0.462 2.308 1.00 98.56 84 LYS A O 1
ATOM 680 N N . SER A 1 85 ? -6.897 -0.489 2.225 1.00 98.62 85 S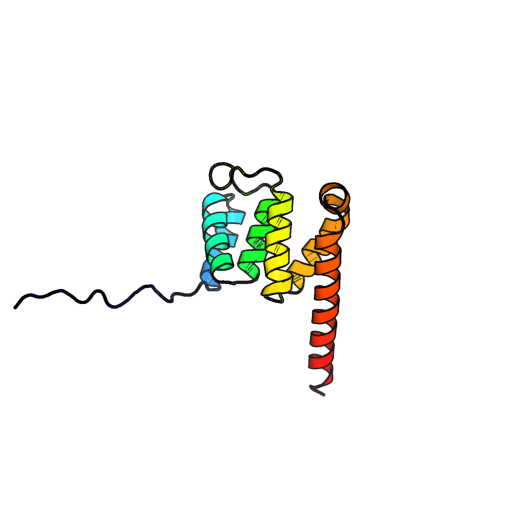ER A N 1
ATOM 681 C CA . SER A 1 85 ? -6.724 -1.637 3.131 1.00 98.62 85 SER A CA 1
ATOM 682 C C . SER A 1 85 ? -7.313 -1.368 4.528 1.00 98.62 85 SER A C 1
ATOM 684 O O . SER A 1 85 ? -8.121 -2.142 5.037 1.00 98.62 85 SER A O 1
ATOM 686 N N . CYS A 1 86 ? -7.025 -0.196 5.088 1.00 98.62 86 CYS A N 1
ATOM 687 C CA . CYS A 1 86 ? -7.500 0.266 6.388 1.00 98.62 86 CYS A CA 1
ATOM 688 C C . CYS A 1 86 ? -9.029 0.432 6.465 1.00 98.62 86 CYS A C 1
ATOM 690 O O . CYS A 1 86 ? -9.680 -0.107 7.358 1.00 98.62 86 CYS A O 1
ATOM 692 N N . GLU A 1 87 ? -9.631 1.204 5.554 1.00 97.88 87 GLU A N 1
ATOM 693 C CA . GLU A 1 87 ? -11.049 1.571 5.655 1.00 97.88 87 GLU A CA 1
ATOM 694 C C . GLU A 1 87 ? -11.975 0.577 4.971 1.00 97.88 87 GLU A C 1
ATOM 696 O O . GLU A 1 87 ? -12.987 0.192 5.552 1.00 97.88 87 GLU A O 1
ATOM 701 N N . LYS A 1 88 ? -11.663 0.195 3.728 1.00 97.81 88 LYS A N 1
ATOM 702 C CA . LYS A 1 88 ? -12.547 -0.660 2.930 1.00 97.81 88 LYS A CA 1
ATOM 703 C C . LYS A 1 88 ? -12.436 -2.119 3.363 1.00 97.81 88 LYS A C 1
ATOM 705 O O . LYS A 1 88 ? -13.443 -2.819 3.347 1.00 97.81 88 LYS A O 1
ATOM 710 N N . LEU A 1 89 ? -11.224 -2.561 3.698 1.00 98.06 89 LEU A N 1
ATOM 711 C CA . LEU A 1 89 ? -10.918 -3.960 4.015 1.00 98.06 89 LEU A CA 1
ATOM 712 C C . LEU A 1 89 ? -10.697 -4.195 5.515 1.00 98.06 89 LEU A C 1
ATOM 714 O O . LEU A 1 89 ? -10.433 -5.321 5.922 1.00 98.06 89 LEU A O 1
ATOM 718 N N . GLU A 1 90 ? -10.845 -3.142 6.327 1.00 97.56 90 GLU A N 1
ATOM 719 C CA . GLU A 1 90 ? -10.829 -3.194 7.795 1.00 97.56 90 GLU A CA 1
ATOM 720 C C . GLU A 1 90 ? -9.541 -3.780 8.389 1.00 97.56 90 GLU A C 1
ATOM 722 O O . GLU A 1 90 ? -9.530 -4.327 9.493 1.00 97.56 90 GLU A O 1
ATOM 727 N N . TYR A 1 91 ? -8.425 -3.631 7.674 1.00 97.88 91 TYR A N 1
ATOM 728 C CA . TYR A 1 91 ? -7.136 -4.132 8.118 1.00 97.88 91 TYR A CA 1
ATOM 729 C C . TYR A 1 91 ? -6.415 -3.099 8.985 1.00 97.88 91 TYR A C 1
ATOM 731 O O . TYR A 1 91 ? -5.839 -2.121 8.509 1.00 97.88 91 TYR A O 1
ATOM 739 N N . MET A 1 92 ? -6.473 -3.332 10.297 1.00 96.88 92 MET A N 1
ATOM 740 C CA . MET A 1 92 ? -5.996 -2.407 11.329 1.00 96.88 92 MET A CA 1
ATOM 741 C C . MET A 1 92 ? -4.520 -2.012 11.169 1.00 96.88 92 MET A C 1
ATOM 743 O O . MET A 1 92 ? -4.192 -0.850 11.405 1.00 96.88 92 MET A O 1
ATOM 747 N N . ASN A 1 93 ? -3.648 -2.931 10.740 1.00 97.25 93 ASN A N 1
ATOM 748 C CA . ASN A 1 93 ? -2.217 -2.640 10.579 1.00 97.25 93 ASN A CA 1
ATOM 749 C C . ASN A 1 93 ? -1.977 -1.572 9.503 1.00 97.25 93 ASN A C 1
ATOM 751 O O . ASN A 1 93 ? -1.268 -0.607 9.763 1.00 97.25 93 ASN A O 1
ATOM 755 N N . ALA A 1 94 ? -2.693 -1.631 8.375 1.00 98.44 94 ALA A N 1
ATOM 756 C CA . ALA A 1 94 ? -2.598 -0.590 7.351 1.00 98.44 94 ALA A CA 1
ATOM 757 C C . ALA A 1 94 ? -3.073 0.787 7.854 1.00 98.44 94 ALA A C 1
ATOM 759 O O . ALA A 1 94 ? -2.621 1.825 7.368 1.00 98.44 94 ALA A O 1
ATOM 760 N N . CYS A 1 95 ? -3.985 0.835 8.835 1.00 98.38 95 CYS A N 1
ATOM 761 C CA . CYS A 1 95 ? -4.329 2.100 9.483 1.00 98.38 95 CYS A CA 1
ATOM 762 C C . CYS A 1 95 ? -3.160 2.637 10.326 1.00 98.38 95 CYS A C 1
ATOM 764 O O . CYS A 1 95 ? -2.899 3.843 10.301 1.00 98.38 95 CYS A O 1
ATOM 766 N N . ASP A 1 96 ? -2.468 1.761 11.061 1.00 97.81 96 ASP A N 1
ATOM 767 C CA . ASP A 1 96 ? -1.297 2.115 11.872 1.00 97.81 96 ASP A CA 1
ATOM 768 C C . ASP A 1 96 ? -0.128 2.606 11.004 1.00 97.81 96 ASP A C 1
ATOM 770 O O . ASP A 1 96 ? 0.504 3.610 11.343 1.00 97.81 96 ASP A O 1
ATOM 774 N N . ASP A 1 97 ? 0.085 2.005 9.829 1.00 98.25 97 ASP A N 1
ATOM 775 C CA . ASP A 1 97 ? 1.099 2.451 8.865 1.00 98.25 97 ASP A CA 1
ATOM 776 C C . ASP A 1 97 ? 0.865 3.899 8.420 1.00 98.25 97 ASP A C 1
ATOM 778 O O . ASP A 1 97 ? 1.776 4.733 8.456 1.00 98.25 97 ASP A O 1
ATOM 782 N N . ILE A 1 98 ? -0.380 4.262 8.082 1.00 98.38 98 ILE A N 1
ATOM 783 C CA . ILE A 1 98 ? -0.725 5.651 7.733 1.00 98.38 98 ILE A CA 1
ATOM 784 C C . ILE A 1 98 ? -0.424 6.586 8.907 1.00 98.38 98 ILE A C 1
ATOM 786 O O . ILE A 1 98 ? 0.141 7.666 8.710 1.00 98.38 98 ILE A O 1
ATOM 790 N N . VAL A 1 99 ? -0.801 6.204 10.130 1.00 96.88 99 VAL A N 1
ATOM 791 C CA . VAL A 1 99 ? -0.577 7.026 11.330 1.00 96.88 99 VAL A CA 1
ATOM 792 C C . VAL A 1 99 ? 0.916 7.212 11.600 1.00 96.88 99 VAL A C 1
ATOM 794 O O . VAL A 1 99 ? 1.343 8.333 11.895 1.00 96.88 99 VAL A O 1
ATOM 797 N N . SER A 1 100 ? 1.711 6.160 11.433 1.00 97.12 100 SER A N 1
ATOM 798 C CA . SER A 1 100 ? 3.165 6.178 11.604 1.00 97.12 100 SER A CA 1
ATOM 799 C C . SER A 1 100 ? 3.855 7.108 10.603 1.00 97.12 100 SER A C 1
ATOM 801 O O . SER A 1 100 ? 4.775 7.846 10.962 1.00 97.12 100 SER A O 1
ATOM 803 N N . LEU A 1 101 ? 3.344 7.180 9.373 1.00 96.94 101 LEU A N 1
ATOM 804 C CA . LEU A 1 101 ? 3.868 8.046 8.314 1.00 96.94 101 LEU A CA 1
ATOM 805 C C . LEU A 1 101 ? 3.401 9.513 8.406 1.00 96.94 101 LEU A C 1
ATOM 807 O O . LEU A 1 101 ? 3.820 10.367 7.614 1.00 96.94 101 LEU A O 1
ATOM 8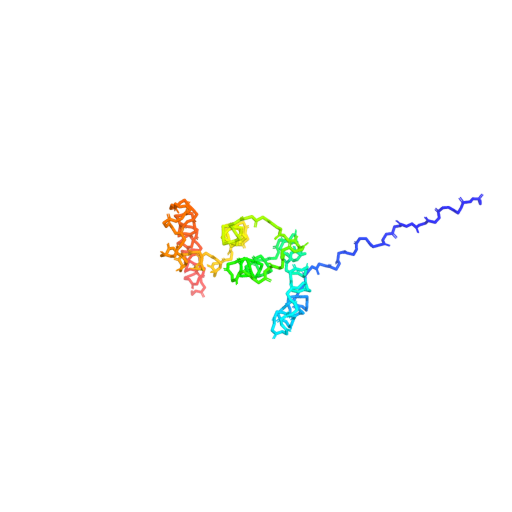11 N N . LYS A 1 102 ? 2.559 9.856 9.390 1.00 95.94 102 LYS A N 1
ATOM 812 C CA . LYS A 1 102 ? 2.001 11.208 9.559 1.00 95.94 102 LYS A CA 1
ATOM 813 C C . LYS A 1 102 ? 3.067 12.292 9.649 1.00 95.94 102 LYS A C 1
ATOM 815 O O . LYS A 1 102 ? 2.895 13.358 9.062 1.00 95.94 102 LYS A O 1
ATOM 820 N N . GLY A 1 103 ? 4.154 12.050 10.378 1.00 95.44 103 GLY A N 1
ATOM 821 C CA . GLY A 1 103 ? 5.218 13.043 10.551 1.00 95.44 103 GLY A CA 1
ATOM 822 C C . GLY A 1 103 ? 5.888 13.440 9.233 1.00 95.44 103 GLY A C 1
ATOM 823 O O . GLY A 1 103 ? 6.211 14.610 9.036 1.00 95.44 103 GLY A O 1
ATOM 824 N N . GLU A 1 104 ? 6.045 12.478 8.327 1.00 95.06 104 GLU A N 1
ATOM 825 C CA . GLU A 1 104 ? 6.724 12.657 7.046 1.00 95.06 104 GLU A CA 1
ATOM 826 C C . GLU A 1 104 ? 5.807 13.293 5.997 1.00 95.06 104 GLU A C 1
ATOM 828 O O . GLU A 1 104 ? 6.174 14.273 5.346 1.00 95.06 104 GLU A O 1
ATOM 833 N N . PHE A 1 105 ? 4.584 12.778 5.862 1.00 95.81 105 PHE A N 1
ATOM 834 C CA . PHE A 1 105 ? 3.732 13.101 4.719 1.00 95.81 105 PHE A CA 1
ATOM 835 C C . PHE A 1 105 ? 2.621 14.119 5.009 1.00 95.81 105 PHE A C 1
ATOM 837 O O . PHE A 1 105 ? 2.121 14.752 4.077 1.00 95.81 105 PHE A O 1
ATOM 844 N N . MET A 1 106 ? 2.254 14.368 6.271 1.00 94.62 106 MET A N 1
ATOM 845 C CA . MET A 1 106 ? 1.246 15.387 6.609 1.00 94.62 106 MET A CA 1
ATOM 846 C C . MET A 1 106 ? 1.619 16.805 6.139 1.00 94.62 106 MET A C 1
ATOM 848 O O . MET A 1 106 ? 0.730 17.492 5.628 1.00 94.62 106 MET A O 1
ATOM 852 N N . PRO A 1 107 ? 2.882 17.273 6.235 1.00 96.25 107 PRO A N 1
ATOM 853 C CA . PRO A 1 107 ? 3.267 18.577 5.690 1.00 96.25 107 PRO A CA 1
ATOM 854 C C . PRO A 1 107 ? 3.107 18.684 4.165 1.00 96.25 107 PRO A C 1
ATOM 856 O O . PRO A 1 107 ? 2.991 19.792 3.647 1.00 96.25 107 PRO A O 1
ATOM 859 N N . LEU A 1 108 ? 3.106 17.551 3.454 1.00 94.06 108 LEU A N 1
ATOM 860 C CA . LEU A 1 108 ? 3.035 17.490 1.993 1.00 94.06 108 LEU A CA 1
ATOM 861 C C . LEU A 1 108 ? 1.597 17.346 1.486 1.00 94.06 108 LEU A C 1
ATOM 863 O O . LEU A 1 108 ? 1.220 18.000 0.515 1.00 94.06 108 LEU A O 1
ATOM 867 N N . PHE A 1 109 ? 0.789 16.506 2.139 1.00 94.06 109 PHE A N 1
ATOM 868 C CA . PHE A 1 109 ? -0.537 16.113 1.642 1.00 94.06 109 PHE A CA 1
ATOM 869 C C . PHE A 1 109 ? -1.703 16.574 2.528 1.00 94.06 109 PHE A C 1
ATOM 871 O O . PHE A 1 109 ? -2.863 16.370 2.174 1.00 94.06 109 PHE A O 1
ATOM 878 N N . GLY A 1 110 ? -1.421 17.235 3.653 1.00 95.69 110 GLY A N 1
ATOM 879 C CA . GLY A 1 110 ? -2.430 17.671 4.614 1.00 95.69 110 GLY A CA 1
ATOM 880 C C . GLY A 1 110 ? -2.871 16.560 5.571 1.00 95.69 110 GLY A C 1
ATOM 881 O O . GLY A 1 110 ? -2.343 15.453 5.568 1.00 95.69 110 GLY A O 1
ATOM 882 N N . ALA A 1 111 ? -3.834 16.871 6.442 1.00 96.69 111 ALA A N 1
ATOM 883 C CA . ALA A 1 111 ? -4.212 16.005 7.564 1.00 96.69 111 ALA A CA 1
ATOM 884 C C . ALA A 1 111 ? -5.340 15.001 7.257 1.00 96.69 111 ALA A C 1
ATOM 886 O O . ALA A 1 111 ? -5.637 14.159 8.101 1.00 96.69 111 ALA A O 1
ATOM 887 N N . GLU A 1 112 ? -5.997 15.097 6.096 1.00 97.00 112 GLU A N 1
ATOM 888 C CA . GLU A 1 112 ? -7.244 14.368 5.816 1.00 97.00 112 GLU A CA 1
ATOM 889 C C . GLU A 1 112 ? -7.078 12.847 5.924 1.00 97.00 112 GLU A C 1
ATOM 891 O O . GLU A 1 112 ? -7.792 12.211 6.698 1.00 97.00 112 GLU A O 1
ATOM 896 N N . ILE A 1 113 ? -6.107 12.282 5.201 1.00 97.62 113 ILE A N 1
ATOM 897 C CA . ILE A 1 113 ? -5.862 10.835 5.169 1.00 97.62 113 ILE A CA 1
ATOM 898 C C . ILE A 1 113 ? -5.467 10.283 6.543 1.00 97.62 113 ILE A C 1
ATOM 900 O O . ILE A 1 113 ? -5.957 9.238 6.959 1.00 97.62 113 ILE A O 1
ATOM 904 N N . PHE A 1 114 ? -4.672 11.039 7.300 1.00 98.19 114 PHE A N 1
ATOM 905 C CA . PHE A 1 114 ? -4.233 10.656 8.641 1.00 98.19 114 PHE A CA 1
ATOM 906 C C . PHE A 1 114 ? -5.380 10.680 9.646 1.00 98.19 114 PHE A C 1
ATOM 908 O O . PHE A 1 114 ? -5.501 9.775 10.461 1.00 98.19 114 PHE A O 1
ATOM 915 N N . ASN A 1 115 ? -6.244 11.697 9.587 1.00 97.88 115 ASN A N 1
ATOM 916 C CA . ASN A 1 115 ? -7.405 11.783 10.473 1.00 97.88 115 ASN A CA 1
ATOM 917 C C . ASN A 1 115 ? -8.406 10.655 10.197 1.00 97.88 115 ASN A C 1
ATOM 919 O O . ASN A 1 115 ? -8.989 10.109 11.131 1.00 97.88 115 ASN A O 1
ATOM 923 N N . ARG A 1 116 ? -8.590 10.310 8.920 1.00 98.19 116 ARG A N 1
ATOM 924 C CA . ARG A 1 116 ? -9.405 9.176 8.480 1.00 98.19 116 ARG A CA 1
ATOM 925 C C . ARG A 1 116 ? -8.869 7.847 9.012 1.00 98.19 116 ARG A C 1
ATOM 927 O O . ARG A 1 116 ? -9.601 7.138 9.698 1.00 98.19 116 ARG A O 1
ATOM 934 N N . ALA A 1 117 ? -7.580 7.581 8.802 1.00 98.12 117 ALA A N 1
ATOM 935 C CA . ALA A 1 117 ? -6.924 6.374 9.295 1.00 98.12 117 ALA A CA 1
ATOM 936 C C . ALA A 1 117 ? -6.965 6.264 10.827 1.00 98.12 117 ALA A C 1
ATOM 938 O O . ALA A 1 117 ? -7.356 5.223 11.344 1.00 98.12 117 ALA A O 1
ATOM 939 N N . SER A 1 118 ? -6.659 7.343 11.564 1.00 98.06 118 SER A N 1
ATOM 940 C CA . SER A 1 118 ? -6.753 7.346 13.033 1.00 98.06 118 SER A CA 1
ATOM 941 C C . SER A 1 118 ? -8.166 7.029 13.526 1.00 98.06 118 SER A C 1
ATOM 943 O O . SER A 1 118 ? -8.326 6.227 14.440 1.00 98.06 118 SER A O 1
ATOM 945 N N . LYS A 1 119 ? -9.199 7.613 12.902 1.00 98.38 119 LYS A N 1
ATOM 946 C CA . LYS A 1 119 ? -10.592 7.336 13.270 1.00 98.38 119 LYS A CA 1
ATOM 947 C C . LYS A 1 119 ? -10.943 5.862 13.066 1.00 98.38 119 LYS A C 1
ATOM 949 O O . LYS A 1 119 ? -11.522 5.257 13.961 1.00 98.38 119 LYS A O 1
ATOM 954 N N . LYS A 1 120 ? -10.585 5.290 11.912 1.00 98.25 120 LYS A N 1
ATOM 955 C CA . LYS A 1 120 ? -10.868 3.880 11.613 1.00 98.25 120 LYS A CA 1
ATOM 956 C C . LYS A 1 120 ? -10.079 2.932 12.519 1.00 98.25 120 LYS A C 1
ATOM 958 O O . LYS A 1 120 ? -10.640 1.947 12.982 1.00 98.25 120 LYS A O 1
ATOM 963 N N . TYR A 1 121 ? -8.824 3.252 12.834 1.00 97.44 121 TYR A N 1
ATOM 964 C CA . TYR A 1 121 ? -8.019 2.484 13.787 1.00 97.44 121 TYR A CA 1
ATOM 965 C C . TYR A 1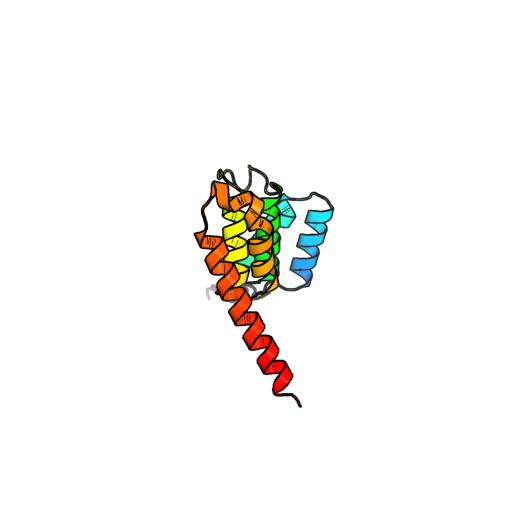 121 ? -8.690 2.405 15.168 1.00 97.44 121 TYR A C 1
ATOM 967 O O . TYR A 1 121 ? -8.850 1.314 15.713 1.00 97.44 121 TYR A O 1
ATOM 975 N N . ASP A 1 122 ? -9.144 3.542 15.711 1.00 97.25 122 ASP A N 1
ATOM 976 C CA . ASP A 1 122 ? -9.824 3.595 17.013 1.00 97.25 122 ASP A CA 1
ATOM 977 C C . ASP A 1 122 ? -11.148 2.801 17.020 1.00 97.25 122 ASP A C 1
ATOM 979 O O . ASP A 1 122 ? -11.482 2.151 18.019 1.00 97.25 122 ASP A O 1
ATOM 983 N N . GLU A 1 123 ? -11.895 2.834 15.909 1.00 97.12 123 GLU A N 1
ATOM 984 C CA . GLU A 1 123 ? -13.116 2.041 15.703 1.00 97.12 123 GLU A CA 1
ATOM 985 C C . GLU A 1 123 ? -12.810 0.536 15.755 1.00 97.12 123 GLU A C 1
ATOM 987 O O . GLU A 1 123 ? -13.335 -0.163 16.624 1.00 97.12 123 GLU A O 1
ATOM 992 N N . LEU A 1 124 ? -11.883 0.059 14.916 1.00 95.50 124 LEU A N 1
ATOM 993 C CA . LEU A 1 124 ? -11.491 -1.354 14.852 1.00 95.50 124 LEU A CA 1
ATOM 994 C C . LEU A 1 124 ? -10.912 -1.853 16.186 1.00 95.50 124 LEU A C 1
ATOM 996 O O . LEU A 1 124 ? -11.181 -2.974 16.618 1.00 95.50 124 LEU A O 1
ATOM 1000 N N . LEU A 1 125 ? -10.134 -1.017 16.881 1.00 94.50 125 LEU A N 1
ATOM 1001 C CA . LEU A 1 125 ? -9.563 -1.356 18.185 1.00 94.50 125 LEU A CA 1
ATOM 1002 C C . LEU A 1 125 ? -10.648 -1.533 19.253 1.00 94.50 125 LEU A C 1
ATOM 1004 O O . LEU A 1 125 ? -10.507 -2.354 20.164 1.00 94.50 125 LEU A O 1
ATOM 1008 N N . THR A 1 126 ? -11.715 -0.742 19.173 1.00 95.25 126 THR A N 1
ATOM 1009 C CA . THR A 1 126 ? -12.851 -0.845 20.090 1.00 95.25 126 THR A CA 1
ATOM 1010 C C . THR A 1 126 ? -13.639 -2.127 19.836 1.00 95.25 126 THR A C 1
ATOM 1012 O O . THR A 1 126 ? -13.951 -2.836 20.795 1.00 95.25 126 THR A O 1
ATOM 1015 N N . GLU A 1 127 ? -13.900 -2.454 18.570 1.00 92.69 127 GLU A N 1
ATOM 1016 C CA . GLU A 1 127 ? -14.577 -3.690 18.156 1.00 92.69 127 GLU A CA 1
ATOM 1017 C C . GLU A 1 127 ? -13.798 -4.926 18.622 1.00 92.69 127 GLU A C 1
ATOM 1019 O O . GLU A 1 127 ? -14.333 -5.738 19.380 1.00 92.69 127 GLU A O 1
ATOM 1024 N N . PHE A 1 128 ? -12.494 -4.984 18.334 1.00 90.56 128 PHE A N 1
ATOM 1025 C CA . PHE A 1 128 ? -11.621 -6.076 18.773 1.00 90.56 128 PHE A CA 1
ATOM 1026 C C . PHE A 1 128 ? -11.654 -6.286 20.297 1.00 90.56 128 PHE A C 1
ATOM 1028 O O . PHE A 1 128 ? -11.781 -7.410 20.786 1.00 90.56 128 PHE A O 1
ATOM 1035 N N . LYS A 1 129 ? -11.595 -5.201 21.084 1.00 92.00 129 LYS A N 1
ATOM 1036 C CA . LYS A 1 129 ? -11.710 -5.282 22.551 1.00 92.00 129 LYS A CA 1
ATOM 1037 C C . LYS A 1 129 ? -13.078 -5.803 22.988 1.00 92.00 129 LYS A C 1
ATOM 1039 O O . LYS A 1 129 ? -13.150 -6.567 23.949 1.00 92.00 129 LYS A O 1
ATOM 1044 N N . SER A 1 130 ? -14.160 -5.393 22.329 1.00 88.44 130 SER A N 1
ATOM 1045 C CA . SER A 1 130 ? -15.504 -5.874 22.665 1.00 88.44 130 SER A CA 1
ATOM 1046 C C . SER A 1 130 ? -15.675 -7.372 22.402 1.00 88.44 130 SER A C 1
ATOM 1048 O O . SER A 1 130 ? -16.225 -8.069 23.255 1.00 88.44 130 SER A O 1
ATOM 1050 N N . ASP A 1 131 ? -15.102 -7.886 21.314 1.00 83.94 131 ASP A N 1
ATOM 1051 C CA . ASP A 1 131 ? -15.151 -9.310 20.981 1.00 83.94 131 ASP A CA 1
ATOM 1052 C C . ASP A 1 131 ? -14.416 -10.152 22.030 1.00 83.94 131 ASP A 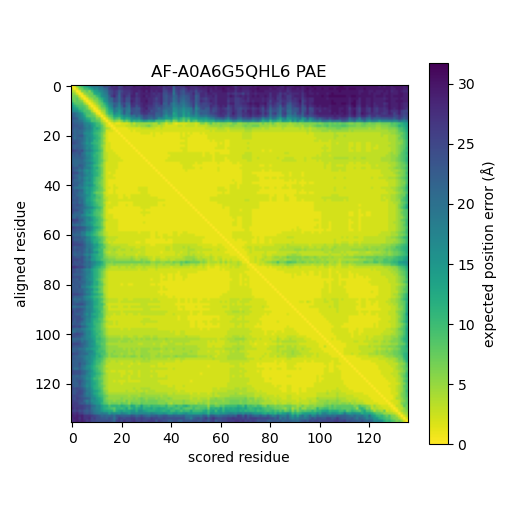C 1
ATOM 1054 O O . ASP A 1 131 ? -14.943 -11.151 22.514 1.00 83.94 131 ASP A O 1
ATOM 1058 N N . THR A 1 132 ? -13.246 -9.696 22.490 1.00 82.69 132 THR A N 1
ATOM 1059 C CA . THR A 1 132 ? -12.484 -10.405 23.537 1.00 82.69 132 THR A CA 1
ATOM 1060 C C . THR A 1 132 ? -13.163 -10.408 24.913 1.00 82.69 132 THR A C 1
ATOM 1062 O O . THR A 1 132 ? -12.987 -11.350 25.682 1.00 82.69 132 THR A O 1
ATOM 1065 N N . ASN A 1 133 ? -13.974 -9.391 25.227 1.00 74.25 133 ASN A N 1
ATOM 1066 C CA . ASN A 1 133 ? -14.685 -9.285 26.509 1.00 74.25 133 ASN A CA 1
ATOM 1067 C C . ASN A 1 133 ? -16.016 -10.060 26.543 1.00 74.25 133 ASN A C 1
ATOM 1069 O O . ASN A 1 133 ? -16.610 -10.193 27.609 1.00 74.25 133 ASN A O 1
ATOM 1073 N N . THR A 1 134 ? -16.523 -10.531 25.398 1.00 62.28 134 THR A N 1
ATOM 1074 C CA . THR A 1 134 ? -17.772 -11.321 25.317 1.00 62.28 134 THR A CA 1
ATOM 1075 C C . THR A 1 134 ? -17.531 -12.833 25.288 1.00 62.28 134 THR A C 1
ATOM 1077 O O . THR A 1 134 ? -18.486 -13.608 25.301 1.00 62.28 134 THR A O 1
ATOM 1080 N N . SER A 1 135 ? -16.262 -13.254 25.280 1.00 59.38 135 SER A N 1
ATOM 1081 C CA . SER A 1 135 ? -15.832 -14.657 25.308 1.00 59.38 135 SER A CA 1
ATOM 1082 C C . SER A 1 135 ? -15.496 -15.215 26.704 1.00 59.38 135 SER A C 1
ATOM 1084 O O . SER A 1 135 ? -14.988 -16.334 26.787 1.00 59.38 135 SER A O 1
ATOM 1086 N N . GLU A 1 136 ? -15.782 -14.472 27.781 1.00 49.00 136 GLU A N 1
ATOM 1087 C CA . GLU A 1 136 ? -15.727 -14.933 29.188 1.00 49.00 136 GLU A CA 1
ATOM 1088 C C . GLU A 1 136 ? -17.129 -15.202 29.757 1.00 49.00 136 GLU A C 1
ATOM 1090 O O . GLU A 1 136 ? -17.280 -16.209 30.489 1.00 49.00 136 GLU A O 1
#